Protein AF-A0A942S4E9-F1 (afdb_monomer_lite)

pLDDT: mean 92.33, std 6.55, range [61.53, 98.25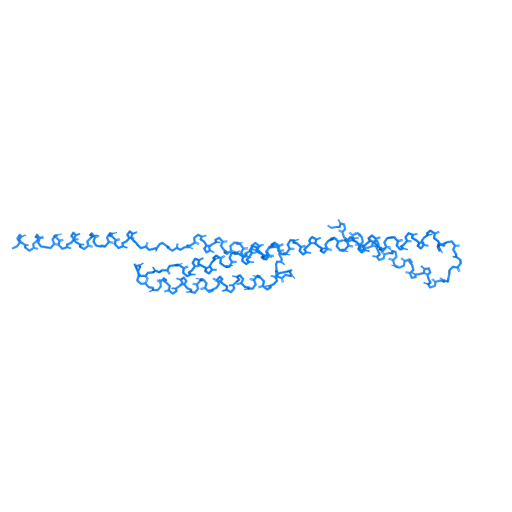]

Structure (mmCIF, N/CA/C/O backbone):
data_AF-A0A942S4E9-F1
#
_entry.id   AF-A0A942S4E9-F1
#
loop_
_atom_site.group_PDB
_atom_site.id
_atom_site.type_symbol
_atom_site.label_atom_id
_atom_site.label_alt_id
_atom_site.label_comp_id
_atom_site.label_asym_id
_atom_site.label_entity_id
_atom_site.label_seq_id
_atom_site.pdbx_PDB_ins_code
_atom_site.Cartn_x
_atom_site.Cartn_y
_atom_site.Cartn_z
_atom_site.occupancy
_atom_site.B_iso_or_equiv
_atom_site.auth_seq_id
_atom_site.auth_comp_id
_atom_site.auth_asym_id
_atom_site.auth_atom_id
_atom_site.pdbx_PDB_model_num
ATOM 1 N N . MET A 1 1 ? -46.249 5.325 54.973 1.00 61.53 1 MET A N 1
ATOM 2 C CA . MET A 1 1 ? -45.975 6.212 53.816 1.00 61.53 1 MET A CA 1
ATOM 3 C C . MET A 1 1 ? -44.551 6.777 53.816 1.00 61.53 1 MET A C 1
ATOM 5 O O . MET A 1 1 ? -43.804 6.409 52.925 1.00 61.53 1 MET A O 1
ATOM 9 N N . LYS A 1 2 ? -44.104 7.553 54.822 1.00 72.94 2 LYS A N 1
ATOM 10 C CA . LYS A 1 2 ? -42.736 8.137 54.847 1.00 72.94 2 LYS A CA 1
ATOM 11 C C . LYS A 1 2 ? -41.579 7.122 54.724 1.00 72.94 2 LYS A C 1
ATOM 13 O O . LYS A 1 2 ? -40.644 7.370 53.977 1.00 72.94 2 LYS A O 1
ATOM 18 N N . LYS A 1 3 ? -41.660 5.958 55.388 1.00 77.38 3 LYS A N 1
ATOM 19 C CA . LYS A 1 3 ? -40.635 4.892 55.287 1.00 77.38 3 LYS A CA 1
ATOM 20 C C . LYS A 1 3 ? -40.561 4.247 53.895 1.00 77.38 3 LYS A C 1
ATOM 22 O O . LYS A 1 3 ? -39.477 3.932 53.436 1.00 77.38 3 LYS A O 1
ATOM 27 N N . ILE A 1 4 ? -41.701 4.100 53.217 1.00 82.62 4 ILE A N 1
ATOM 28 C CA . ILE A 1 4 ? -41.775 3.535 51.858 1.00 82.62 4 ILE A CA 1
ATOM 29 C C . ILE A 1 4 ? -41.157 4.510 50.850 1.00 82.62 4 ILE A C 1
ATOM 31 O O . ILE A 1 4 ? -40.378 4.094 50.003 1.00 82.62 4 ILE A O 1
ATOM 35 N N . ILE A 1 5 ? -41.438 5.809 50.997 1.00 84.75 5 ILE A N 1
ATOM 36 C CA . ILE A 1 5 ? -40.841 6.867 50.169 1.00 84.75 5 ILE A CA 1
ATOM 37 C C . ILE A 1 5 ? -39.317 6.908 50.355 1.00 84.75 5 ILE A C 1
ATOM 39 O O . ILE A 1 5 ? -38.596 7.024 49.373 1.00 84.75 5 ILE A O 1
ATOM 43 N N . LEU A 1 6 ? -38.830 6.753 51.592 1.00 86.62 6 LEU A N 1
ATOM 44 C CA . LEU A 1 6 ? -37.395 6.752 51.898 1.00 86.62 6 LEU A CA 1
ATOM 45 C C . LEU A 1 6 ? -36.671 5.508 51.351 1.00 86.62 6 LEU A C 1
ATOM 47 O O . LEU A 1 6 ? -35.545 5.608 50.879 1.00 86.62 6 LEU A O 1
ATOM 51 N N . ILE A 1 7 ? -37.324 4.342 51.360 1.00 89.12 7 ILE A N 1
ATOM 52 C CA . ILE A 1 7 ? -36.792 3.127 50.722 1.00 89.12 7 ILE A CA 1
ATOM 53 C C . ILE A 1 7 ? -36.732 3.304 49.198 1.00 89.12 7 ILE A C 1
ATOM 55 O O . ILE A 1 7 ? -35.726 2.957 48.585 1.00 89.12 7 ILE A O 1
ATOM 59 N N . LEU A 1 8 ? -37.771 3.889 48.592 1.00 88.75 8 LEU A N 1
ATOM 60 C CA . LEU A 1 8 ? -37.824 4.173 47.155 1.00 88.75 8 LEU A CA 1
ATOM 61 C C . LEU A 1 8 ? -36.730 5.150 46.711 1.00 88.75 8 LEU A C 1
ATOM 63 O O . LEU A 1 8 ? -36.075 4.891 45.706 1.00 88.75 8 LEU A O 1
ATOM 67 N N . THR A 1 9 ? -36.484 6.232 47.454 1.00 88.94 9 THR A N 1
ATOM 68 C CA . THR A 1 9 ? -35.417 7.190 47.116 1.00 88.94 9 THR A CA 1
ATOM 69 C C . THR A 1 9 ? -34.023 6.589 47.254 1.00 88.94 9 THR A C 1
ATOM 71 O O . THR A 1 9 ? -33.171 6.844 46.404 1.00 88.94 9 THR A O 1
ATOM 74 N N . VAL A 1 10 ? -33.784 5.753 48.270 1.00 90.44 10 VAL A N 1
ATOM 75 C CA . VAL A 1 10 ? -32.506 5.037 48.426 1.00 90.44 10 VAL A CA 1
ATOM 76 C C . VAL A 1 10 ? -32.290 4.039 47.283 1.00 90.44 10 VAL A C 1
ATOM 78 O O . VAL A 1 10 ? -31.203 3.999 46.712 1.00 90.44 10 VAL A O 1
ATOM 81 N N . LEU A 1 11 ? -33.321 3.288 46.886 1.00 90.19 11 LEU A N 1
ATOM 82 C CA . LEU A 1 11 ? -33.260 2.381 45.732 1.00 90.19 11 LEU A CA 1
ATOM 83 C C . LEU A 1 11 ? -32.937 3.122 44.429 1.00 90.19 11 LEU A C 1
ATOM 85 O O . LEU A 1 11 ? -32.121 2.652 43.638 1.00 90.19 11 LEU A O 1
ATOM 89 N N . LEU A 1 12 ? -33.535 4.297 44.230 1.00 90.81 12 LEU A N 1
ATOM 90 C CA . LEU A 1 12 ? -33.313 5.129 43.047 1.00 90.81 12 LEU A CA 1
ATOM 91 C C . LEU A 1 12 ? -31.874 5.666 43.002 1.00 90.81 12 LEU A C 1
ATOM 93 O O . LEU A 1 12 ? -31.238 5.626 41.952 1.00 90.81 12 LEU A O 1
ATOM 97 N N . LEU A 1 13 ? -31.323 6.080 44.148 1.00 90.00 13 LEU A N 1
ATOM 98 C CA . LEU A 1 13 ? -29.918 6.489 44.266 1.00 90.00 13 LEU A CA 1
ATOM 99 C C . LEU A 1 13 ? -28.944 5.343 43.957 1.00 90.00 13 LEU A C 1
ATOM 101 O O . LEU A 1 13 ? -27.953 5.557 43.258 1.00 90.00 13 LEU A O 1
ATOM 105 N N . ILE A 1 14 ? -29.229 4.124 44.425 1.00 89.38 14 ILE A N 1
ATOM 106 C CA . ILE A 1 14 ? -28.401 2.941 44.138 1.00 89.38 14 ILE A CA 1
ATOM 107 C C . ILE A 1 14 ? -28.468 2.585 42.647 1.00 89.38 14 ILE A C 1
ATOM 109 O O . ILE A 1 14 ? -27.432 2.344 42.025 1.00 89.38 14 ILE A O 1
ATOM 113 N N . ALA A 1 15 ? -29.660 2.604 42.046 1.00 87.44 15 ALA A N 1
ATOM 114 C CA . ALA A 1 15 ? -29.837 2.362 40.614 1.00 87.44 15 ALA A CA 1
ATOM 115 C C . ALA A 1 15 ? -29.097 3.406 39.760 1.00 87.44 15 ALA A C 1
ATOM 117 O O . ALA A 1 15 ? -28.445 3.066 38.777 1.00 87.44 15 ALA A O 1
ATOM 118 N N . PHE A 1 16 ? -29.130 4.677 40.164 1.00 88.62 16 PHE A N 1
ATOM 119 C CA . PHE A 1 16 ? -28.433 5.742 39.446 1.00 88.62 16 PHE A CA 1
ATOM 120 C C . PHE A 1 16 ? -26.907 5.623 39.570 1.00 88.62 16 PHE A C 1
ATOM 122 O O . PHE A 1 16 ? -26.190 5.756 38.582 1.00 88.62 16 PHE A O 1
ATOM 129 N N . SER A 1 17 ? -26.407 5.313 40.770 1.00 86.31 17 SER A N 1
ATOM 130 C CA . SER A 1 17 ? -24.977 5.104 41.032 1.00 86.31 17 SER A CA 1
ATOM 131 C C . SER A 1 17 ? -24.409 3.906 40.257 1.00 86.31 17 SER A C 1
ATOM 133 O O . SER A 1 17 ? -23.353 4.001 39.623 1.00 86.31 17 SER A O 1
ATOM 135 N N . THR A 1 18 ? -25.140 2.788 40.239 1.00 82.06 18 THR A N 1
ATOM 136 C CA . THR A 1 18 ? -24.769 1.585 39.471 1.00 82.06 18 THR A CA 1
ATOM 137 C C . THR A 1 18 ? -24.816 1.827 37.961 1.00 82.06 18 THR A C 1
ATOM 139 O O . THR A 1 18 ? -23.923 1.392 37.239 1.00 82.06 18 THR A O 1
ATOM 142 N N . PHE A 1 19 ? -25.792 2.589 37.465 1.00 83.44 19 PHE A N 1
ATOM 143 C CA . PHE A 1 19 ? -25.844 2.969 36.053 1.00 83.44 19 PHE A CA 1
ATOM 144 C C . PHE A 1 19 ? -24.689 3.902 35.653 1.00 83.44 19 PHE A C 1
ATOM 146 O O . PHE A 1 19 ? -24.049 3.689 34.624 1.00 83.44 19 PHE A O 1
ATOM 153 N N . ALA A 1 20 ? -24.377 4.906 36.480 1.00 83.00 20 ALA A N 1
ATOM 154 C CA . ALA A 1 20 ? -23.291 5.853 36.222 1.00 83.00 20 ALA A CA 1
ATOM 155 C C . ALA A 1 20 ? -21.916 5.166 36.170 1.00 83.00 20 ALA A C 1
ATOM 157 O O . ALA A 1 20 ? -21.107 5.456 35.287 1.00 83.00 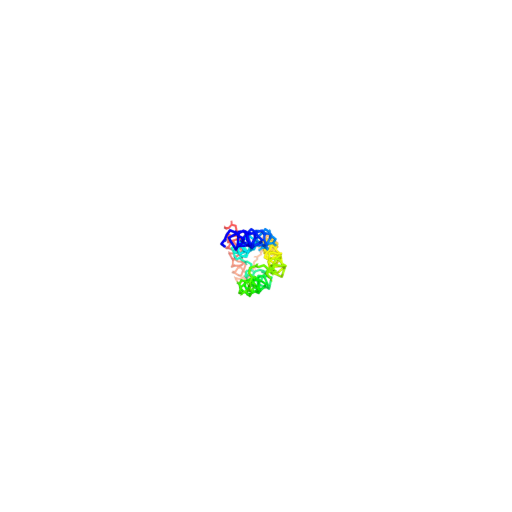20 ALA A O 1
ATOM 158 N N . THR A 1 21 ? -21.666 4.221 37.079 1.00 80.62 21 THR A N 1
ATOM 159 C CA . THR A 1 21 ? -20.428 3.428 37.082 1.00 80.62 21 THR A CA 1
ATOM 160 C C . THR A 1 21 ? -20.327 2.532 35.846 1.00 80.62 21 THR A C 1
ATOM 162 O O . THR A 1 21 ? -19.295 2.550 35.177 1.00 80.62 21 THR A O 1
ATOM 165 N N . LEU A 1 22 ? -21.398 1.830 35.463 1.00 76.50 22 LEU A N 1
ATOM 166 C CA . LEU A 1 22 ? -21.420 1.017 34.237 1.00 76.50 22 LEU A CA 1
ATOM 167 C C . LEU A 1 22 ? -21.214 1.847 32.964 1.00 76.50 22 LEU A C 1
ATOM 169 O O . LEU A 1 22 ? -20.546 1.395 32.038 1.00 76.50 22 LEU A O 1
ATOM 173 N N . TYR A 1 23 ? -21.757 3.065 32.915 1.00 77.69 23 TYR A N 1
ATOM 174 C CA . TYR A 1 23 ? -21.569 3.961 31.778 1.00 77.69 23 TYR A CA 1
ATOM 175 C C . TYR A 1 23 ? -20.117 4.437 31.645 1.00 77.69 23 TYR A C 1
ATOM 177 O O . TYR A 1 23 ? -19.586 4.475 30.536 1.00 77.69 23 TYR A O 1
ATOM 185 N N . TYR A 1 24 ? -19.463 4.774 32.761 1.00 75.81 24 TYR A N 1
ATOM 186 C CA . TYR A 1 24 ? -18.085 5.270 32.751 1.00 75.81 24 TYR A CA 1
ATOM 187 C C . TYR A 1 24 ? -17.065 4.196 32.346 1.00 75.81 24 TYR A C 1
ATOM 189 O O . TYR A 1 24 ? -16.101 4.496 31.644 1.00 75.81 24 TYR A O 1
ATOM 197 N N . PHE A 1 25 ? -17.287 2.942 32.752 1.00 73.62 25 PHE A N 1
ATOM 198 C CA . PHE A 1 25 ? -16.415 1.816 32.397 1.00 73.62 25 PHE A CA 1
ATOM 199 C C . PHE A 1 25 ? -16.701 1.210 31.019 1.00 73.62 25 PHE A C 1
ATOM 201 O O . PHE A 1 25 ? -15.970 0.322 30.582 1.00 73.62 25 PHE A O 1
ATOM 208 N N . ALA A 1 26 ? -17.740 1.669 30.322 1.00 73.81 26 ALA A N 1
ATOM 209 C CA . ALA A 1 26 ? -18.083 1.112 29.028 1.00 73.81 26 ALA A CA 1
ATOM 210 C C . ALA A 1 26 ? -17.025 1.462 27.962 1.00 73.81 26 ALA A C 1
ATOM 212 O O . ALA A 1 26 ? -16.652 2.632 27.804 1.00 73.81 26 ALA A O 1
ATOM 213 N N . PRO A 1 27 ? -16.553 0.471 27.190 1.00 76.88 27 PRO A N 1
ATOM 214 C CA . PRO A 1 27 ? -15.549 0.703 26.167 1.00 76.88 27 PRO A CA 1
ATOM 215 C C . PRO A 1 27 ? -16.120 1.524 25.009 1.00 76.88 27 PRO A C 1
ATOM 217 O O . PRO A 1 27 ? -17.209 1.264 24.491 1.00 76.88 27 PRO A O 1
ATOM 220 N N . LYS A 1 28 ? -15.355 2.534 24.585 1.00 82.50 28 LYS A N 1
ATOM 221 C CA . LYS A 1 28 ? -15.739 3.437 23.495 1.00 82.50 28 LYS A CA 1
ATOM 222 C C . LYS A 1 28 ? -15.519 2.761 22.134 1.00 82.50 28 LYS A C 1
ATOM 224 O O . LYS A 1 28 ? -14.480 2.129 21.944 1.00 82.50 28 LYS A O 1
ATOM 229 N N . PRO A 1 29 ? -16.453 2.907 21.177 1.00 86.56 29 PRO A N 1
ATOM 230 C CA . PRO A 1 29 ? -16.308 2.328 19.845 1.00 86.56 29 PRO A CA 1
ATOM 231 C C . PRO A 1 29 ? -15.137 2.975 19.080 1.00 86.56 29 PRO A C 1
ATOM 233 O O . PRO A 1 29 ? -15.030 4.206 19.060 1.00 86.56 29 PRO A O 1
ATOM 236 N N . PRO A 1 30 ? -14.275 2.187 18.411 1.00 90.75 30 PRO A N 1
ATOM 237 C CA . PRO A 1 30 ? -13.059 2.678 17.763 1.00 90.75 30 PRO A CA 1
ATOM 238 C C . PRO A 1 30 ? -13.330 3.237 16.350 1.00 90.75 30 PRO A C 1
ATOM 240 O O . PRO A 1 30 ? -12.719 2.828 15.364 1.00 90.75 30 PRO A O 1
ATOM 243 N N . MET A 1 31 ? -14.266 4.184 16.229 1.00 91.12 31 MET A N 1
ATOM 244 C CA . MET A 1 31 ? -14.659 4.747 14.925 1.00 91.12 31 MET A CA 1
ATOM 245 C C . MET A 1 31 ? -13.505 5.479 14.232 1.00 91.12 31 MET A C 1
ATOM 247 O O . MET A 1 31 ? -13.261 5.268 13.048 1.00 91.12 31 MET A O 1
ATOM 251 N N . GLY A 1 32 ? -12.733 6.273 14.981 1.00 91.69 32 GLY A N 1
ATOM 252 C CA . GLY A 1 32 ? -11.623 7.041 14.410 1.00 91.69 32 GLY A CA 1
ATOM 253 C C . GLY A 1 32 ? -10.519 6.168 13.802 1.00 91.69 32 GLY A C 1
ATOM 254 O O . GLY A 1 32 ? -9.934 6.537 12.785 1.00 91.69 32 GLY A O 1
ATOM 255 N N . THR A 1 33 ? -10.246 4.991 14.377 1.00 93.69 33 THR A N 1
ATOM 256 C CA . THR A 1 33 ? -9.244 4.062 13.828 1.00 93.69 33 THR A CA 1
ATOM 257 C C . THR A 1 33 ? -9.768 3.334 12.595 1.00 93.69 33 THR A C 1
ATOM 259 O O . THR A 1 33 ? -9.017 3.161 11.641 1.00 93.69 33 THR A O 1
ATOM 262 N N . LEU A 1 34 ? -11.054 2.958 12.574 1.00 94.69 34 LEU A N 1
ATOM 263 C CA . LEU A 1 34 ? -11.699 2.367 11.395 1.00 94.69 34 LEU A CA 1
ATOM 264 C C . LEU A 1 34 ? -11.706 3.337 10.208 1.00 94.69 34 LEU A C 1
ATOM 266 O O . LEU A 1 34 ? -11.393 2.941 9.088 1.00 94.69 34 LEU A O 1
ATOM 270 N N . GLU A 1 35 ? -12.021 4.610 10.451 1.00 95.94 35 GLU A N 1
ATOM 271 C CA . GLU A 1 35 ? -11.974 5.649 9.419 1.00 95.94 35 GLU A CA 1
ATOM 272 C C . GLU A 1 35 ? -10.550 5.909 8.929 1.00 95.94 35 GLU A C 1
ATOM 274 O O . GLU A 1 35 ? -10.335 6.069 7.729 1.00 95.94 35 GLU A O 1
ATOM 279 N N . LYS A 1 36 ? -9.564 5.944 9.838 1.00 96.38 36 LYS A N 1
ATOM 280 C CA . LYS A 1 36 ? -8.153 6.064 9.448 1.00 96.38 36 LYS A CA 1
ATOM 281 C C . LYS A 1 36 ? -7.743 4.904 8.543 1.00 96.38 36 LYS A C 1
ATOM 283 O O . LYS A 1 36 ? -7.233 5.152 7.461 1.00 96.38 36 LYS A O 1
ATOM 288 N N . CYS A 1 37 ? -8.032 3.672 8.945 1.00 97.12 37 CYS A N 1
ATOM 289 C CA . CYS A 1 37 ? -7.705 2.483 8.166 1.00 97.12 37 CYS A CA 1
ATOM 290 C C . CYS A 1 37 ? -8.357 2.492 6.777 1.00 97.12 37 CYS A C 1
ATOM 292 O O . CYS A 1 37 ? -7.683 2.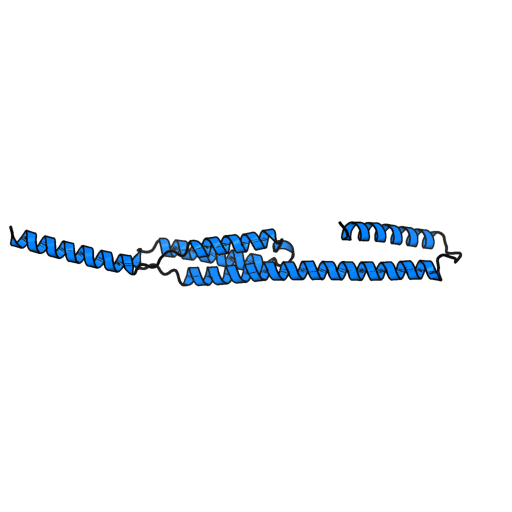237 5.785 1.00 97.12 37 CYS A O 1
ATOM 294 N N . HIS A 1 38 ? -9.626 2.900 6.678 1.00 97.00 38 HIS A N 1
ATOM 295 C CA . HIS A 1 38 ? -10.286 3.084 5.384 1.00 97.00 38 HIS A CA 1
ATOM 296 C C . HIS A 1 38 ? -9.549 4.085 4.483 1.00 97.00 38 HIS A C 1
ATOM 298 O O . HIS A 1 38 ? -9.382 3.847 3.286 1.00 97.00 38 HIS A O 1
ATOM 304 N N . ARG A 1 39 ? -9.106 5.219 5.046 1.00 97.94 39 ARG A N 1
ATOM 305 C CA . ARG A 1 39 ? -8.314 6.208 4.301 1.00 97.94 39 ARG A CA 1
ATOM 306 C C . ARG A 1 39 ? -6.964 5.643 3.870 1.00 97.94 39 ARG A C 1
ATOM 308 O O . ARG A 1 39 ? -6.569 5.891 2.740 1.00 97.94 39 ARG A O 1
ATOM 315 N N . ASP A 1 40 ? -6.297 4.874 4.726 1.00 97.44 40 ASP A N 1
ATOM 316 C CA . ASP A 1 40 ? -5.002 4.258 4.412 1.00 97.44 40 ASP A CA 1
ATOM 317 C C . ASP A 1 40 ? -5.144 3.234 3.261 1.00 97.44 40 ASP A C 1
ATOM 319 O O . ASP A 1 40 ? -4.343 3.236 2.328 1.00 97.44 40 ASP A O 1
ATOM 323 N N . ILE A 1 41 ? -6.215 2.427 3.254 1.00 97.94 41 ILE A N 1
ATOM 324 C CA . ILE A 1 41 ? -6.546 1.515 2.140 1.00 97.94 41 ILE A CA 1
ATOM 325 C C . ILE A 1 41 ? -6.875 2.298 0.863 1.00 97.94 41 ILE A C 1
ATOM 327 O O . ILE A 1 41 ? -6.417 1.940 -0.221 1.00 97.94 41 ILE A O 1
ATOM 331 N N . SER A 1 42 ? -7.625 3.398 0.977 1.00 97.94 42 SER A N 1
ATOM 332 C CA . SER A 1 42 ? -7.928 4.266 -0.172 1.00 97.94 42 SER A CA 1
ATOM 333 C C . SER A 1 42 ? -6.650 4.873 -0.760 1.00 97.94 42 SER A C 1
ATOM 335 O O . SER A 1 42 ? -6.459 4.851 -1.970 1.00 97.94 42 SER A O 1
ATOM 337 N N . ALA A 1 43 ? -5.719 5.317 0.090 1.00 97.94 43 ALA A N 1
ATOM 338 C CA . ALA A 1 43 ? -4.420 5.821 -0.343 1.00 9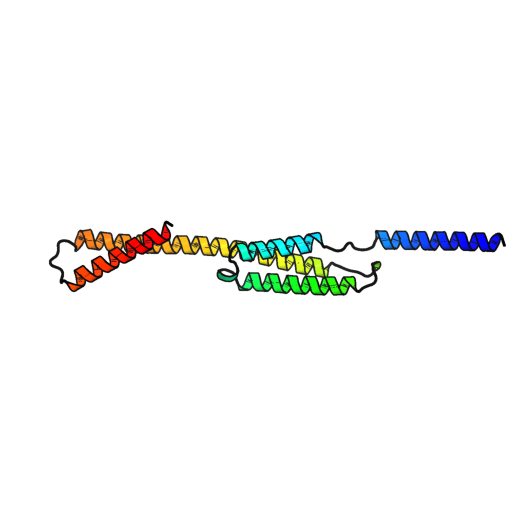7.94 43 ALA A CA 1
ATOM 339 C C . ALA A 1 43 ? -3.576 4.739 -1.043 1.00 97.94 43 ALA A C 1
ATOM 341 O O . ALA A 1 43 ? -2.834 5.043 -1.977 1.00 97.94 43 ALA A O 1
ATOM 342 N N . ALA A 1 44 ? -3.700 3.471 -0.638 1.00 97.50 44 ALA A N 1
ATOM 343 C CA . ALA A 1 44 ? -3.066 2.355 -1.337 1.00 97.50 44 ALA A CA 1
ATOM 344 C C . ALA A 1 44 ? -3.664 2.130 -2.737 1.00 97.50 44 ALA A C 1
ATOM 346 O O . ALA A 1 44 ? -2.914 1.915 -3.694 1.00 97.50 44 ALA A O 1
ATOM 347 N N . HIS A 1 45 ? -4.987 2.245 -2.889 1.00 97.12 45 HIS A N 1
ATOM 348 C CA . HIS A 1 45 ? -5.641 2.244 -4.205 1.00 97.12 45 HIS A CA 1
ATOM 349 C C . HIS A 1 45 ? -5.156 3.399 -5.083 1.00 97.12 45 HIS A C 1
ATOM 351 O O . HIS A 1 45 ? -4.723 3.157 -6.210 1.00 97.12 45 HIS A O 1
ATOM 357 N N . ASP A 1 46 ? -5.129 4.621 -4.546 1.00 97.38 46 ASP A N 1
ATOM 358 C CA . ASP A 1 46 ? -4.650 5.818 -5.251 1.00 97.38 46 ASP A CA 1
ATOM 359 C C . ASP A 1 46 ? -3.175 5.691 -5.674 1.00 97.38 46 ASP A C 1
ATOM 361 O O . ASP A 1 46 ? -2.761 6.200 -6.718 1.00 97.38 46 ASP A O 1
ATOM 365 N N . ALA A 1 47 ? -2.368 4.960 -4.900 1.00 96.31 47 ALA A N 1
ATOM 366 C CA . ALA A 1 47 ? -0.983 4.651 -5.242 1.00 96.31 47 ALA A CA 1
ATOM 367 C C . ALA A 1 47 ? -0.842 3.620 -6.382 1.00 96.31 47 ALA A C 1
ATOM 369 O O . ALA A 1 47 ? 0.278 3.406 -6.855 1.00 96.31 47 ALA A O 1
ATOM 370 N N . GLU A 1 48 ? -1.939 3.029 -6.866 1.00 96.44 48 GLU A N 1
ATOM 371 C CA . GLU A 1 48 ? -2.008 1.903 -7.809 1.00 96.44 48 GLU A CA 1
ATOM 372 C C . GLU A 1 48 ? -1.488 0.580 -7.222 1.00 96.44 48 GLU A C 1
ATOM 374 O O . GLU A 1 48 ? -0.935 -0.262 -7.943 1.00 96.44 48 GLU A O 1
ATOM 379 N N . ALA A 1 49 ? -1.666 0.360 -5.915 1.00 96.25 49 ALA A N 1
ATOM 380 C CA . ALA A 1 49 ? -1.225 -0.874 -5.266 1.00 96.25 49 ALA A CA 1
ATOM 381 C C . ALA A 1 49 ? -1.853 -2.131 -5.881 1.00 96.25 49 ALA A C 1
ATOM 383 O O . ALA A 1 49 ? -1.213 -3.177 -5.898 1.00 96.25 49 ALA A O 1
ATOM 384 N N . GLN A 1 50 ? -3.027 -2.034 -6.507 1.00 96.06 50 GLN A N 1
ATOM 385 C CA . GLN A 1 50 ? -3.628 -3.146 -7.247 1.00 96.06 50 GLN A CA 1
ATOM 386 C C . GLN A 1 50 ? -2.716 -3.698 -8.361 1.00 96.06 50 GLN A C 1
ATOM 388 O O . GLN A 1 50 ? -2.773 -4.883 -8.678 1.00 96.06 50 GLN A O 1
ATOM 393 N N . LYS A 1 51 ? -1.848 -2.867 -8.953 1.00 95.62 51 LYS A N 1
ATOM 394 C CA . LYS A 1 51 ? -0.933 -3.281 -10.026 1.00 95.62 51 LYS A CA 1
ATOM 395 C C . LYS A 1 51 ? 0.411 -3.787 -9.505 1.00 95.62 51 LYS A C 1
ATOM 397 O O . LYS A 1 51 ? 0.988 -4.697 -10.094 1.00 95.62 51 LYS A O 1
ATOM 402 N N . TYR A 1 52 ? 0.932 -3.179 -8.441 1.00 95.12 52 TYR A N 1
ATOM 403 C CA . TYR A 1 52 ? 2.307 -3.412 -7.976 1.00 95.12 52 TYR A CA 1
ATOM 404 C C . TYR A 1 52 ? 2.395 -4.208 -6.662 1.00 95.12 52 TYR A C 1
ATOM 406 O O . TYR A 1 52 ? 3.448 -4.762 -6.339 1.00 95.12 52 TYR A O 1
ATOM 414 N N . ALA A 1 53 ? 1.301 -4.285 -5.906 1.00 96.88 53 ALA A N 1
ATOM 415 C CA . ALA A 1 53 ? 1.221 -4.876 -4.574 1.00 96.88 53 ALA A CA 1
ATOM 416 C C . ALA A 1 53 ? -0.170 -5.492 -4.288 1.00 96.88 53 ALA A C 1
ATOM 418 O O . ALA A 1 53 ? -0.682 -5.362 -3.177 1.00 96.88 53 ALA A O 1
ATOM 419 N N . ALA A 1 54 ? -0.765 -6.167 -5.282 1.00 96.69 54 ALA A N 1
ATOM 420 C CA . ALA A 1 54 ? -2.133 -6.697 -5.219 1.00 96.69 54 ALA A CA 1
ATOM 421 C C . ALA A 1 54 ? -2.398 -7.562 -3.977 1.00 96.69 54 ALA A C 1
ATOM 423 O O . ALA A 1 54 ? -3.411 -7.374 -3.312 1.00 96.69 54 ALA A O 1
ATOM 424 N N . ASP A 1 55 ? -1.465 -8.454 -3.636 1.00 97.31 55 ASP A N 1
ATOM 425 C CA . ASP A 1 55 ? -1.612 -9.369 -2.498 1.00 97.31 55 ASP A CA 1
ATOM 426 C C . ASP A 1 55 ? -1.737 -8.614 -1.165 1.00 97.31 55 ASP A C 1
ATOM 428 O O . ASP A 1 55 ? -2.609 -8.911 -0.356 1.00 97.31 55 ASP A O 1
ATOM 432 N N . LEU A 1 56 ? -0.910 -7.580 -0.956 1.00 97.75 56 LEU A N 1
ATOM 433 C CA . LEU A 1 56 ? -0.926 -6.781 0.275 1.00 97.75 56 LEU A CA 1
ATOM 434 C C . LEU A 1 56 ? -2.202 -5.945 0.391 1.00 97.75 56 LEU A C 1
ATOM 436 O O . LEU A 1 56 ? -2.749 -5.808 1.483 1.00 97.75 56 LEU A O 1
ATOM 440 N N . LEU A 1 57 ? -2.674 -5.402 -0.733 1.00 98.00 57 LEU A N 1
ATOM 441 C CA . LEU A 1 57 ? -3.926 -4.656 -0.775 1.00 98.00 57 LEU A CA 1
ATOM 442 C C . LEU A 1 57 ? -5.119 -5.567 -0.465 1.00 98.00 57 LEU A C 1
ATOM 444 O O . LEU A 1 57 ? -5.956 -5.211 0.359 1.00 98.00 57 LEU A O 1
ATOM 448 N N . ALA A 1 58 ? -5.149 -6.764 -1.055 1.00 98.06 58 ALA A N 1
ATOM 449 C CA . ALA A 1 58 ? -6.189 -7.751 -0.794 1.00 98.06 58 ALA A CA 1
ATOM 450 C C . ALA A 1 58 ? -6.187 -8.207 0.675 1.00 98.06 58 ALA A C 1
ATOM 452 O O . ALA A 1 58 ? -7.243 -8.275 1.299 1.00 98.06 58 ALA A O 1
ATOM 453 N N . GLU A 1 59 ? -5.014 -8.463 1.264 1.00 97.88 59 GLU A N 1
ATOM 454 C CA . GLU A 1 59 ? -4.900 -8.778 2.694 1.00 97.88 59 GLU A CA 1
ATOM 455 C C . GLU A 1 59 ? -5.430 -7.635 3.576 1.00 97.88 59 GLU A C 1
ATOM 457 O O . GLU A 1 59 ? -6.169 -7.886 4.529 1.00 97.88 59 GLU A O 1
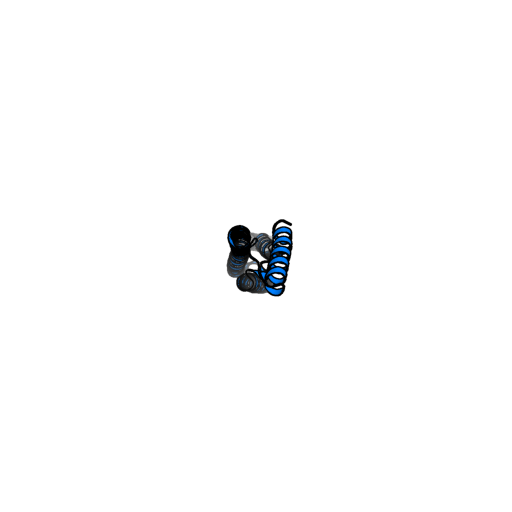ATOM 462 N N . ALA A 1 60 ? -5.092 -6.380 3.255 1.00 98.06 60 ALA A N 1
ATOM 463 C CA . ALA A 1 60 ? -5.578 -5.216 3.995 1.00 98.06 60 ALA A CA 1
ATOM 464 C C . ALA A 1 60 ? -7.113 -5.112 3.967 1.00 98.06 60 ALA A C 1
ATOM 466 O O . ALA A 1 60 ? -7.738 -4.873 5.002 1.00 98.06 60 ALA A O 1
ATOM 467 N N . GLU A 1 61 ? -7.721 -5.329 2.800 1.00 97.81 61 GLU A N 1
ATOM 468 C CA . GLU A 1 61 ? -9.176 -5.324 2.623 1.00 97.81 61 GLU A CA 1
ATOM 469 C C . GLU A 1 61 ? -9.853 -6.454 3.400 1.00 97.81 61 GLU A C 1
ATOM 471 O O . GLU A 1 61 ? -10.847 -6.211 4.084 1.00 97.81 61 GLU A O 1
ATOM 476 N N . VAL A 1 62 ? -9.289 -7.665 3.366 1.00 98.25 62 VAL A N 1
ATOM 477 C CA . VAL A 1 62 ? -9.810 -8.811 4.126 1.00 98.25 62 VAL A CA 1
ATOM 478 C C . VAL A 1 62 ? -9.819 -8.508 5.624 1.00 98.25 62 VAL A C 1
ATOM 480 O O . VAL A 1 62 ? -10.868 -8.621 6.260 1.00 98.25 62 VAL A O 1
ATOM 483 N N . PHE A 1 63 ? -8.699 -8.044 6.188 1.00 98.12 63 PHE A N 1
ATOM 484 C CA . PHE A 1 63 ? -8.638 -7.684 7.609 1.00 98.12 63 PHE A CA 1
ATOM 485 C C . PHE A 1 63 ? -9.603 -6.551 7.970 1.00 98.12 63 PHE A C 1
ATOM 487 O O . PHE A 1 63 ? -10.181 -6.545 9.059 1.00 98.12 63 PHE A O 1
ATOM 494 N N . TYR A 1 64 ? -9.805 -5.589 7.069 1.00 98.00 64 TYR A N 1
ATOM 495 C CA . TYR A 1 64 ? -10.731 -4.486 7.293 1.00 98.00 64 TYR A CA 1
ATOM 496 C C . TYR A 1 64 ? -12.200 -4.936 7.275 1.00 98.00 64 TYR A C 1
ATOM 498 O O . TYR A 1 64 ? -12.984 -4.510 8.126 1.00 98.00 64 TYR A O 1
ATOM 506 N N . GLU A 1 65 ? -12.580 -5.836 6.369 1.00 97.62 65 GLU A N 1
ATOM 507 C CA . GLU A 1 65 ? -13.921 -6.432 6.357 1.00 97.62 65 GLU A CA 1
ATOM 508 C C . GLU A 1 65 ? -14.166 -7.310 7.592 1.00 97.62 65 GLU A C 1
ATOM 510 O O . GLU A 1 65 ? -15.221 -7.215 8.230 1.00 97.62 65 GLU A O 1
ATOM 515 N N . GLU A 1 66 ? -13.170 -8.090 8.016 1.00 97.19 66 GLU A N 1
ATOM 516 C CA . GLU A 1 66 ? -13.228 -8.825 9.283 1.00 97.19 66 GLU A CA 1
ATOM 517 C C . GLU A 1 66 ? -13.382 -7.878 10.479 1.00 97.19 66 GLU A C 1
ATOM 519 O O . GLU A 1 66 ? -14.197 -8.131 11.372 1.00 97.19 66 GLU A O 1
ATOM 524 N N . ALA A 1 67 ? -12.670 -6.746 10.484 1.00 97.19 67 ALA A N 1
ATOM 525 C CA . ALA A 1 67 ? -12.797 -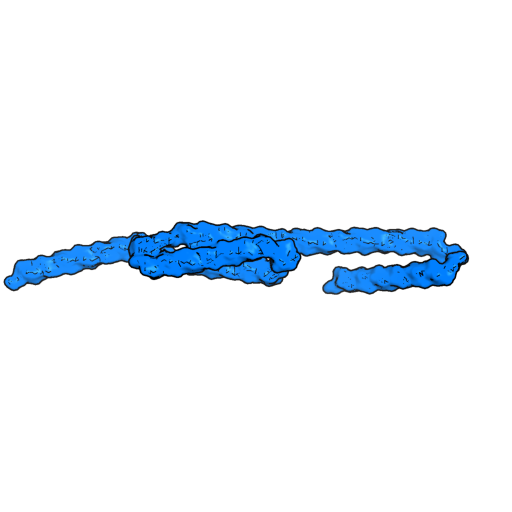5.734 11.526 1.00 97.19 67 ALA A CA 1
ATOM 526 C C . ALA A 1 67 ? -14.207 -5.131 11.575 1.00 97.19 67 ALA A C 1
ATOM 528 O O . ALA A 1 67 ? -14.761 -4.957 12.665 1.00 97.19 67 ALA A O 1
ATOM 529 N N . LYS A 1 68 ? -14.816 -4.837 10.417 1.00 96.00 68 LYS A N 1
ATOM 530 C CA . LYS A 1 68 ? -16.204 -4.353 10.338 1.00 96.00 68 LYS A CA 1
ATOM 531 C C . LYS A 1 68 ? -17.184 -5.379 10.885 1.00 96.00 68 LYS A C 1
ATOM 533 O O . LYS A 1 68 ? -18.075 -5.011 11.652 1.00 96.00 68 LYS A O 1
ATOM 538 N N . LYS A 1 69 ? -17.016 -6.652 10.523 1.00 96.94 69 LYS A N 1
ATOM 539 C CA . LYS A 1 69 ? -17.866 -7.736 11.018 1.00 96.94 69 LYS A CA 1
ATOM 540 C C . LYS A 1 69 ? -17.746 -7.877 12.536 1.00 96.94 69 LYS A C 1
ATOM 542 O O . LYS A 1 69 ? -18.758 -7.832 13.232 1.00 96.94 69 LYS A O 1
ATOM 547 N N . ALA A 1 70 ? -16.522 -7.930 13.062 1.00 94.75 70 ALA A N 1
ATOM 548 C CA . ALA A 1 70 ? -16.276 -7.969 14.502 1.00 94.75 70 ALA A CA 1
ATOM 549 C C . ALA A 1 70 ? -16.871 -6.738 15.211 1.00 94.75 70 ALA A C 1
ATOM 551 O O . ALA A 1 70 ? -17.477 -6.857 16.273 1.00 94.75 70 ALA A O 1
ATOM 552 N N . PHE A 1 71 ? -16.769 -5.549 14.614 1.00 94.94 71 PHE A N 1
ATOM 553 C CA . PHE A 1 71 ? -17.379 -4.333 15.152 1.00 94.94 71 PHE A CA 1
ATOM 554 C C . PHE A 1 71 ? -18.911 -4.422 15.210 1.00 94.94 71 PHE A C 1
ATOM 556 O O . PHE A 1 71 ? -19.512 -4.063 16.225 1.00 94.94 71 PHE A O 1
ATOM 563 N N . GLN A 1 72 ? -19.551 -4.939 14.158 1.00 94.50 72 GLN A N 1
ATOM 564 C CA . GLN A 1 72 ? -20.998 -5.167 14.129 1.00 94.50 72 GLN A CA 1
ATOM 565 C C . GLN A 1 72 ? -21.441 -6.170 15.200 1.00 94.50 72 GLN A C 1
ATOM 567 O O . GLN A 1 72 ? -22.401 -5.899 15.921 1.00 94.50 72 GLN A O 1
ATOM 572 N N . GLU A 1 73 ? -20.719 -7.280 15.361 1.00 93.94 73 GLU A N 1
ATOM 573 C CA . GLU A 1 73 ? -20.993 -8.289 16.393 1.00 93.94 73 GLU A CA 1
ATOM 574 C C . GLU A 1 73 ? -20.896 -7.699 17.809 1.00 93.94 73 GLU A C 1
ATOM 576 O O . GLU A 1 73 ? -21.749 -7.956 18.659 1.00 93.94 73 GLU A O 1
ATOM 581 N N . GLN A 1 74 ? -19.901 -6.846 18.072 1.00 92.25 74 GLN A N 1
ATOM 582 C CA . GLN A 1 74 ? -19.773 -6.164 19.365 1.00 92.25 74 GLN A CA 1
ATOM 583 C C . GLN A 1 74 ? -20.889 -5.139 19.585 1.00 92.25 74 GLN A C 1
ATOM 585 O O . GLN A 1 74 ? -21.387 -5.003 20.701 1.00 92.25 74 GLN A O 1
ATOM 590 N N . ASN A 1 75 ? -21.351 -4.459 18.534 1.00 89.38 75 ASN A N 1
ATOM 591 C CA . ASN A 1 75 ? -22.466 -3.517 18.640 1.00 89.38 75 ASN A CA 1
ATOM 592 C C . ASN A 1 75 ? -23.807 -4.190 18.962 1.00 89.38 75 ASN A C 1
ATOM 594 O O . ASN A 1 75 ? -24.664 -3.546 19.570 1.00 89.38 75 ASN A O 1
ATOM 598 N N . GLN A 1 76 ? -23.979 -5.470 18.619 1.00 91.25 76 GLN A N 1
ATOM 599 C CA . GLN A 1 76 ? -25.158 -6.257 19.001 1.00 91.25 76 GLN A CA 1
ATOM 600 C C . GLN A 1 76 ? -25.163 -6.638 20.490 1.00 91.25 76 GLN A C 1
ATOM 602 O O . GLN A 1 76 ? -26.220 -6.939 21.045 1.00 91.25 76 GLN A O 1
ATOM 607 N N . LYS A 1 77 ? -24.006 -6.601 21.164 1.00 89.19 77 LYS A N 1
ATOM 608 C CA . LYS A 1 77 ? -23.914 -6.881 22.601 1.00 89.19 77 LYS A CA 1
ATOM 609 C C . LYS A 1 77 ? -24.408 -5.702 23.436 1.00 89.19 77 LYS A C 1
ATOM 611 O O . LYS A 1 77 ? -24.349 -4.532 23.034 1.00 89.19 77 LYS A O 1
ATOM 616 N N . ILE A 1 78 ? -24.835 -6.031 24.654 1.00 84.88 78 ILE A N 1
ATOM 617 C CA . ILE A 1 78 ? -25.198 -5.057 25.685 1.00 84.88 78 ILE A CA 1
ATOM 618 C C . ILE A 1 78 ? -24.003 -4.125 25.932 1.00 84.88 78 ILE A C 1
ATOM 620 O O . ILE A 1 78 ? -22.863 -4.577 25.994 1.00 84.88 78 ILE A O 1
ATOM 624 N N . TYR A 1 79 ? -24.275 -2.826 26.073 1.00 78.56 79 TYR A N 1
ATOM 625 C CA . TYR A 1 79 ? -23.293 -1.732 26.060 1.00 78.56 79 TYR A CA 1
ATOM 626 C C . TYR A 1 79 ? -22.027 -1.965 26.909 1.00 78.56 79 TYR A C 1
ATOM 628 O O . TYR A 1 79 ? -20.926 -1.672 26.454 1.00 78.56 79 TYR A O 1
ATOM 636 N N . PHE A 1 80 ? -22.164 -2.537 28.106 1.00 77.44 80 PHE A N 1
ATOM 637 C CA . PHE A 1 80 ? -21.051 -2.774 29.036 1.00 77.44 80 PHE A CA 1
ATOM 638 C C . PHE A 1 80 ? -20.308 -4.109 28.826 1.00 77.44 80 PHE A C 1
ATOM 640 O O . PHE A 1 80 ? -19.274 -4.323 29.446 1.00 77.44 80 PHE A O 1
ATOM 647 N N . LEU A 1 81 ? -20.812 -5.009 27.971 1.00 84.44 81 LEU A N 1
ATOM 648 C CA . LEU A 1 81 ? -20.179 -6.297 27.626 1.00 84.44 81 LEU A CA 1
ATOM 649 C C . LEU A 1 81 ? -19.403 -6.248 26.302 1.00 84.44 81 LEU A C 1
ATOM 651 O O . LEU A 1 81 ? -18.925 -7.276 25.818 1.00 84.44 81 LEU A O 1
ATOM 655 N N . ARG A 1 82 ? -19.340 -5.077 25.668 1.00 88.81 82 ARG A N 1
ATOM 656 C CA . ARG A 1 82 ? -18.627 -4.899 24.404 1.00 88.81 82 ARG A CA 1
ATOM 657 C C . ARG A 1 82 ? -17.125 -4.988 24.649 1.00 88.81 82 ARG A C 1
ATOM 659 O O . ARG A 1 82 ? -16.640 -4.488 25.653 1.00 88.81 82 ARG A O 1
ATOM 666 N N . ASP A 1 83 ? -16.396 -5.579 23.715 1.00 90.31 83 ASP A N 1
ATOM 667 C CA . ASP A 1 83 ? -14.934 -5.539 23.688 1.00 90.31 83 ASP A CA 1
ATOM 668 C C . ASP A 1 83 ? -14.460 -5.315 22.252 1.00 90.31 83 ASP A C 1
ATOM 670 O O . ASP A 1 83 ? -14.721 -6.124 21.363 1.00 90.31 83 ASP A O 1
ATOM 674 N N . TYR A 1 84 ? -13.765 -4.204 22.025 1.00 92.81 84 TYR A N 1
ATOM 675 C CA . TYR A 1 84 ? -13.254 -3.832 20.709 1.00 92.81 84 TYR A CA 1
ATOM 676 C C . TYR A 1 84 ? -11.773 -4.187 20.512 1.00 92.81 84 TYR A C 1
ATOM 678 O O . TYR A 1 84 ? -11.193 -3.784 19.507 1.00 92.81 84 TYR A O 1
ATOM 686 N N . SER A 1 85 ? -11.154 -4.942 21.424 1.00 92.62 85 SER A N 1
ATOM 687 C CA . SER A 1 85 ? -9.757 -5.387 21.321 1.00 92.62 85 SER A CA 1
ATOM 688 C C . SER A 1 85 ? -9.469 -6.102 19.993 1.00 92.62 85 SER A C 1
ATOM 690 O O . SER A 1 85 ? -8.515 -5.761 19.293 1.00 92.62 85 SER A O 1
ATOM 692 N N . THR A 1 86 ? -10.346 -7.024 19.587 1.00 93.94 86 THR A N 1
ATOM 693 C CA . THR A 1 86 ? -10.255 -7.731 18.301 1.00 93.94 86 THR A CA 1
ATOM 694 C C . THR A 1 86 ? -10.373 -6.776 17.116 1.00 93.94 86 THR A C 1
ATOM 696 O O . THR A 1 86 ? -9.592 -6.879 16.175 1.00 93.94 86 THR A O 1
ATOM 699 N N . VAL A 1 87 ? -11.300 -5.812 17.176 1.00 95.62 87 VAL A N 1
ATOM 700 C CA . VAL A 1 87 ? -11.479 -4.800 16.120 1.00 95.62 87 VAL A CA 1
ATOM 701 C C . VAL A 1 87 ? -10.207 -3.974 15.965 1.00 95.62 87 VAL A C 1
ATOM 703 O O . VAL A 1 87 ? -9.725 -3.797 14.854 1.00 95.62 87 VAL A O 1
ATOM 706 N N . LEU A 1 88 ? -9.627 -3.510 17.074 1.00 96.12 88 LEU A N 1
ATOM 707 C CA . LEU A 1 88 ? -8.391 -2.728 17.063 1.00 96.12 88 LEU A CA 1
ATOM 708 C C . LEU A 1 88 ? -7.214 -3.517 16.485 1.00 96.12 88 LEU A C 1
ATOM 710 O O . LEU A 1 88 ? -6.437 -2.962 15.713 1.00 96.12 88 LEU A O 1
ATOM 714 N N . ASN A 1 89 ? -7.100 -4.805 16.816 1.00 96.94 89 ASN A N 1
ATOM 715 C CA . ASN A 1 89 ? -6.051 -5.663 16.272 1.00 96.94 89 ASN A CA 1
ATOM 716 C C . ASN A 1 89 ? -6.203 -5.850 14.751 1.00 96.94 89 ASN A C 1
ATOM 718 O O . ASN A 1 89 ? -5.254 -5.620 14.006 1.00 96.94 89 ASN A O 1
ATOM 722 N N . LEU A 1 90 ? -7.406 -6.192 14.279 1.00 97.69 90 LEU A N 1
ATOM 723 C CA . LEU A 1 90 ? -7.682 -6.364 12.848 1.00 97.69 90 LEU A CA 1
ATOM 724 C C . LEU A 1 90 ? -7.443 -5.066 12.065 1.00 97.69 90 LEU A C 1
ATOM 726 O O . LEU A 1 90 ? -6.782 -5.081 11.033 1.00 97.69 90 LEU A O 1
ATOM 730 N N . VAL A 1 91 ? -7.893 -3.927 12.599 1.00 97.44 91 VAL A N 1
ATOM 731 C CA . VAL A 1 91 ? -7.636 -2.600 12.016 1.00 97.44 91 VAL A CA 1
ATOM 732 C C . VAL A 1 91 ? -6.141 -2.289 11.964 1.00 97.44 91 VAL A C 1
ATOM 734 O O . VAL A 1 91 ? -5.659 -1.781 10.957 1.00 97.44 91 VAL A O 1
ATOM 737 N N . SER A 1 92 ? -5.390 -2.611 13.020 1.00 97.62 92 SER A N 1
ATOM 738 C CA . SER A 1 92 ? -3.939 -2.413 13.038 1.00 97.62 92 SER A CA 1
ATOM 739 C C . SER A 1 92 ? -3.240 -3.248 11.964 1.00 97.62 92 SER A C 1
ATOM 741 O O . SER A 1 92 ? -2.325 -2.749 11.312 1.00 97.62 92 SER A O 1
ATOM 743 N N . GLN A 1 93 ? -3.664 -4.500 11.770 1.00 98.00 93 GLN A N 1
ATOM 744 C CA . GLN A 1 93 ? -3.126 -5.373 10.725 1.00 98.00 93 GLN A CA 1
ATOM 745 C C . GLN A 1 93 ? -3.478 -4.848 9.330 1.00 98.00 93 GLN A C 1
ATOM 747 O O . GLN A 1 93 ? -2.590 -4.728 8.489 1.00 98.00 93 GLN A O 1
ATOM 752 N N . ALA A 1 94 ? -4.734 -4.455 9.108 1.00 98.19 94 ALA A N 1
ATOM 753 C CA . ALA A 1 94 ? -5.178 -3.865 7.849 1.00 98.19 94 ALA A CA 1
ATOM 754 C C . ALA A 1 94 ? -4.385 -2.596 7.493 1.00 98.19 94 ALA A C 1
ATOM 756 O O . ALA A 1 94 ? -3.885 -2.471 6.377 1.00 98.19 94 ALA A O 1
ATOM 757 N N . THR A 1 95 ? -4.202 -1.681 8.451 1.00 98.19 95 THR A N 1
ATOM 758 C CA . THR A 1 95 ? -3.404 -0.462 8.253 1.00 98.19 95 THR A CA 1
ATOM 759 C C . THR A 1 95 ? -1.948 -0.782 7.917 1.00 98.19 95 THR A C 1
ATOM 761 O O . THR A 1 95 ? -1.428 -0.228 6.954 1.00 98.19 95 THR A O 1
ATOM 764 N N . ALA A 1 96 ? -1.301 -1.700 8.643 1.00 98.19 96 ALA A N 1
ATOM 765 C CA . ALA A 1 96 ? 0.084 -2.078 8.353 1.00 98.19 96 ALA A CA 1
ATOM 766 C C . ALA A 1 96 ? 0.235 -2.646 6.930 1.00 98.19 96 ALA A C 1
ATOM 768 O O . ALA A 1 96 ? 1.149 -2.272 6.199 1.00 98.19 96 ALA A O 1
ATOM 769 N N . LYS A 1 97 ? -0.708 -3.494 6.499 1.00 98.12 97 LYS A N 1
ATOM 770 C CA . LYS A 1 97 ? -0.720 -4.063 5.145 1.00 98.12 97 LYS A CA 1
ATOM 771 C C . LYS A 1 97 ? -0.947 -3.007 4.064 1.00 98.12 97 LYS A C 1
ATOM 773 O O . LYS A 1 97 ? -0.285 -3.056 3.029 1.00 98.12 97 LYS A O 1
ATOM 778 N N . ALA A 1 98 ? -1.823 -2.033 4.310 1.00 98.19 98 ALA A N 1
ATOM 779 C CA . ALA A 1 98 ? -2.036 -0.910 3.400 1.00 98.19 98 ALA A CA 1
ATOM 780 C C . ALA A 1 98 ? -0.774 -0.036 3.262 1.00 98.19 98 ALA A C 1
ATOM 782 O O . ALA A 1 98 ? -0.374 0.302 2.147 1.00 98.19 98 ALA A O 1
ATOM 783 N N . GLU A 1 99 ? -0.102 0.277 4.372 1.00 98.00 99 GLU A N 1
ATOM 784 C CA . GLU A 1 99 ? 1.159 1.032 4.374 1.00 98.00 99 GLU A CA 1
ATOM 785 C C . GLU A 1 99 ? 2.277 0.278 3.631 1.00 98.00 99 GLU A C 1
ATOM 787 O O . GLU A 1 99 ? 2.968 0.856 2.783 1.00 98.00 99 GLU A O 1
ATOM 792 N N . ASP A 1 100 ? 2.407 -1.030 3.867 1.00 98.12 100 ASP A N 1
ATOM 793 C CA . ASP A 1 100 ? 3.349 -1.889 3.144 1.00 98.12 100 ASP A CA 1
ATOM 794 C C . ASP A 1 100 ? 3.040 -1.935 1.639 1.00 98.12 100 ASP A C 1
ATOM 796 O O . ASP A 1 100 ? 3.959 -1.907 0.813 1.00 98.12 100 ASP A O 1
ATOM 800 N N . ALA A 1 101 ? 1.759 -1.962 1.256 1.00 98.25 101 ALA A N 1
ATOM 801 C CA . ALA A 1 101 ? 1.335 -1.943 -0.142 1.00 98.25 101 ALA A CA 1
ATOM 802 C C . ALA A 1 101 ? 1.731 -0.634 -0.844 1.00 98.25 101 ALA A C 1
ATOM 804 O O . ALA A 1 101 ? 2.253 -0.666 -1.965 1.00 98.25 101 ALA A O 1
ATOM 805 N N . ILE A 1 102 ? 1.549 0.511 -0.177 1.00 98.12 102 ILE A N 1
ATOM 806 C CA . ILE A 1 102 ? 1.979 1.828 -0.675 1.00 98.12 102 ILE A CA 1
ATOM 807 C C . ILE A 1 102 ? 3.492 1.838 -0.885 1.00 98.12 102 ILE A C 1
ATOM 809 O O . ILE A 1 102 ? 3.971 2.191 -1.967 1.00 98.12 102 ILE A O 1
ATOM 813 N N . LYS A 1 103 ? 4.253 1.402 0.124 1.00 97.69 103 LYS A N 1
ATOM 814 C CA . LYS A 1 103 ? 5.717 1.380 0.064 1.00 97.69 103 LYS A CA 1
ATOM 815 C C . LYS A 1 103 ? 6.225 0.474 -1.056 1.00 97.69 103 LYS A C 1
ATOM 817 O O . LYS A 1 103 ? 7.010 0.917 -1.892 1.00 97.69 103 LYS A O 1
ATOM 822 N N . LYS A 1 104 ? 5.718 -0.760 -1.137 1.00 97.19 104 LYS A N 1
ATOM 823 C CA . LYS A 1 104 ? 6.075 -1.715 -2.197 1.00 97.19 104 LYS A CA 1
ATOM 824 C C . LYS A 1 104 ? 5.768 -1.157 -3.584 1.00 97.19 104 LYS A C 1
ATOM 826 O O . LYS A 1 104 ? 6.539 -1.367 -4.516 1.00 97.19 104 LYS A O 1
ATOM 831 N N . THR A 1 105 ? 4.671 -0.420 -3.720 1.00 97.25 105 THR A N 1
ATOM 832 C CA . THR A 1 105 ? 4.297 0.221 -4.982 1.00 97.25 105 THR A CA 1
ATOM 833 C C . THR A 1 105 ? 5.258 1.342 -5.366 1.00 97.25 105 THR A C 1
ATOM 835 O O . THR A 1 105 ? 5.690 1.404 -6.519 1.00 97.25 105 THR A O 1
ATOM 838 N N . ALA A 1 106 ? 5.643 2.195 -4.415 1.00 97.06 106 ALA A N 1
ATOM 839 C CA . ALA A 1 106 ? 6.640 3.237 -4.645 1.00 97.06 106 ALA A CA 1
ATOM 840 C C . ALA A 1 106 ? 7.991 2.636 -5.073 1.00 97.06 106 ALA A C 1
ATOM 842 O O . ALA A 1 106 ? 8.559 3.054 -6.086 1.00 97.06 106 ALA A O 1
ATOM 843 N N . ASP A 1 107 ? 8.449 1.599 -4.368 1.00 97.19 107 ASP A N 1
ATOM 844 C CA . ASP A 1 107 ? 9.695 0.894 -4.676 1.00 97.19 107 ASP A CA 1
ATOM 845 C C . ASP A 1 107 ? 9.635 0.225 -6.059 1.00 97.19 107 ASP A C 1
ATOM 847 O O . ASP A 1 107 ? 10.558 0.356 -6.865 1.00 97.19 107 ASP A O 1
ATOM 851 N N . ALA A 1 108 ? 8.524 -0.442 -6.388 1.00 96.31 108 ALA A N 1
ATOM 852 C CA . ALA A 1 108 ? 8.327 -1.070 -7.692 1.00 96.31 108 ALA A CA 1
ATOM 853 C C . ALA A 1 108 ? 8.342 -0.044 -8.836 1.00 96.31 108 ALA A C 1
ATOM 855 O O . ALA A 1 108 ? 8.995 -0.273 -9.857 1.00 96.31 108 ALA A O 1
ATOM 856 N N . LYS A 1 109 ? 7.682 1.110 -8.663 1.00 95.19 109 LYS A N 1
ATOM 857 C CA . LYS A 1 109 ? 7.692 2.211 -9.642 1.00 95.19 109 LYS A CA 1
ATOM 858 C C . LYS A 1 109 ? 9.101 2.782 -9.833 1.00 95.19 109 LYS A C 1
ATOM 860 O O . LYS A 1 109 ? 9.530 2.989 -10.971 1.00 95.19 109 LYS A O 1
ATOM 865 N N . ALA A 1 110 ? 9.842 2.999 -8.747 1.00 95.56 110 ALA A N 1
ATOM 866 C CA . ALA A 1 110 ? 11.212 3.509 -8.797 1.00 95.56 110 ALA A CA 1
ATOM 867 C C . ALA A 1 110 ? 12.179 2.526 -9.482 1.00 95.56 110 ALA A C 1
ATOM 869 O O . ALA A 1 110 ? 12.986 2.925 -10.332 1.00 95.56 110 ALA A O 1
ATOM 870 N N . ASN A 1 111 ? 12.059 1.236 -9.164 1.00 96.12 111 ASN A N 1
ATOM 871 C CA . ASN A 1 111 ? 12.856 0.179 -9.781 1.00 96.12 111 ASN A CA 1
ATOM 872 C C . ASN A 1 111 ? 12.538 0.047 -11.270 1.00 96.12 111 ASN A C 1
ATOM 874 O O . ASN A 1 111 ? 13.453 0.058 -12.090 1.00 96.12 111 ASN A O 1
ATOM 878 N N . LEU A 1 112 ? 11.255 0.043 -11.640 1.00 94.94 112 LEU A N 1
ATOM 879 C CA . LEU A 1 112 ? 10.834 0.001 -13.038 1.00 94.94 112 LEU A CA 1
ATOM 880 C C . LEU A 1 112 ? 11.390 1.191 -13.832 1.00 94.94 112 LEU A C 1
ATOM 882 O O . LEU A 1 112 ? 11.916 1.006 -14.928 1.00 94.94 112 LEU A O 1
ATOM 886 N N . LYS A 1 113 ? 11.331 2.405 -13.270 1.00 94.81 113 LYS A N 1
ATOM 887 C CA . LYS A 1 113 ? 11.902 3.602 -13.903 1.00 94.81 113 LYS A CA 1
ATOM 888 C C . LYS A 1 113 ? 13.409 3.458 -14.120 1.00 94.81 113 LYS A C 1
ATOM 890 O O . LYS A 1 113 ? 13.910 3.757 -15.204 1.00 94.81 113 LYS A O 1
ATOM 895 N N . THR A 1 114 ? 14.124 2.978 -13.106 1.00 96.44 114 THR A N 1
ATOM 896 C CA . THR A 1 114 ? 15.570 2.725 -13.180 1.00 96.44 114 THR A CA 1
ATOM 897 C C . THR A 1 114 ? 15.911 1.682 -14.242 1.00 96.44 114 THR A C 1
ATOM 899 O O . THR A 1 114 ? 16.835 1.880 -15.031 1.00 96.44 114 THR A O 1
ATOM 902 N N . ASP A 1 115 ? 15.154 0.591 -14.301 1.00 96.50 115 ASP A N 1
ATOM 903 C CA . ASP A 1 115 ? 15.378 -0.497 -15.249 1.00 96.50 115 ASP A CA 1
ATOM 904 C C . ASP A 1 115 ? 15.088 -0.080 -16.690 1.00 96.50 115 ASP A C 1
ATOM 906 O O . ASP A 1 115 ? 15.849 -0.429 -17.596 1.00 96.50 115 ASP A O 1
ATOM 910 N N . ILE A 1 116 ? 14.027 0.700 -16.918 1.00 95.88 116 ILE A N 1
ATOM 911 C CA . ILE A 1 116 ? 13.736 1.273 -18.238 1.00 95.88 116 ILE A CA 1
ATOM 912 C C . ILE A 1 116 ? 14.870 2.207 -18.664 1.00 95.88 116 ILE A C 1
ATOM 914 O O . ILE A 1 116 ? 15.364 2.072 -19.783 1.00 95.88 116 ILE A O 1
ATOM 918 N N . LYS A 1 117 ? 15.346 3.082 -17.770 1.00 96.56 117 LYS A N 1
ATOM 919 C CA . LYS A 1 117 ? 16.475 3.975 -18.061 1.00 96.56 117 LYS A CA 1
ATOM 920 C C . LYS A 1 117 ? 17.731 3.196 -18.456 1.00 96.56 117 LYS A C 1
ATOM 922 O O . LYS A 1 117 ? 18.290 3.446 -19.516 1.00 96.56 117 LYS A O 1
ATOM 927 N N . LYS A 1 118 ? 18.122 2.184 -17.673 1.00 96.75 118 LYS A N 1
ATOM 928 C CA . LYS A 1 118 ? 19.275 1.321 -17.994 1.00 96.75 118 LYS A CA 1
ATOM 929 C C . LYS A 1 118 ? 19.135 0.646 -19.361 1.00 96.75 118 LYS A C 1
ATOM 931 O O . LYS A 1 118 ? 20.115 0.519 -20.095 1.00 96.75 118 LYS A O 1
ATOM 936 N N . LYS A 1 119 ? 17.926 0.196 -19.714 1.00 96.25 119 LYS A N 1
ATOM 937 C CA . LYS A 1 119 ? 17.653 -0.402 -21.029 1.00 96.25 119 LYS A CA 1
ATOM 938 C C . LYS A 1 119 ? 17.776 0.627 -22.153 1.00 96.25 119 LYS A C 1
ATOM 940 O O . LYS A 1 119 ? 18.378 0.298 -23.172 1.00 96.25 119 LYS A O 1
ATOM 945 N N . LEU A 1 120 ? 17.258 1.843 -21.968 1.00 96.50 120 LEU A N 1
ATOM 946 C CA . LEU A 1 120 ? 17.416 2.938 -22.930 1.00 96.50 120 LEU A CA 1
ATOM 947 C C . LEU A 1 120 ? 18.893 3.291 -23.125 1.00 96.50 120 LEU A C 1
ATOM 949 O O . LEU A 1 120 ? 19.356 3.283 -24.262 1.00 96.50 120 LEU A O 1
ATOM 953 N N . ASP A 1 121 ? 19.648 3.471 -22.041 1.00 96.31 121 ASP A N 1
ATOM 954 C CA . ASP A 1 121 ? 21.084 3.770 -22.093 1.00 96.31 121 ASP A CA 1
ATOM 955 C C . ASP A 1 121 ? 21.858 2.666 -22.839 1.00 96.31 121 ASP A C 1
ATOM 957 O O . ASP A 1 121 ? 22.706 2.939 -23.690 1.00 96.31 121 ASP A O 1
ATOM 961 N N . SER A 1 122 ? 21.518 1.395 -22.590 1.00 96.69 122 SER A N 1
ATOM 962 C CA . SER A 1 122 ? 22.117 0.257 -23.296 1.00 96.69 122 SER A CA 1
ATOM 963 C C . SER A 1 122 ? 21.804 0.258 -24.797 1.00 96.69 122 SER A C 1
ATOM 965 O O . SER A 1 122 ? 22.682 -0.040 -25.611 1.00 96.69 122 SER A O 1
ATOM 967 N N . VAL A 1 123 ? 20.568 0.585 -25.190 1.00 95.81 123 VAL A N 1
ATOM 968 C CA . VAL A 1 123 ? 20.186 0.695 -26.607 1.00 95.81 123 VAL A CA 1
ATOM 969 C C . VAL A 1 123 ? 20.881 1.886 -27.262 1.00 95.81 123 VAL A C 1
ATOM 971 O O . VAL A 1 123 ? 21.397 1.729 -28.368 1.00 95.81 123 VAL A O 1
ATOM 974 N N . ASN A 1 124 ? 20.968 3.029 -26.578 1.00 96.25 124 ASN A N 1
ATOM 975 C CA . ASN A 1 124 ? 21.683 4.201 -27.071 1.00 96.25 124 ASN A CA 1
ATOM 976 C C . ASN A 1 124 ? 23.155 3.876 -27.343 1.00 96.25 124 ASN A C 1
ATOM 978 O O . ASN A 1 124 ? 23.644 4.114 -28.443 1.00 96.25 124 ASN A O 1
ATOM 982 N N . HIS A 1 125 ? 23.827 3.207 -26.402 1.00 96.50 125 HIS A N 1
ATOM 983 C CA . HIS A 1 125 ? 25.217 2.797 -26.584 1.00 96.50 125 HIS A CA 1
ATOM 984 C C . HIS A 1 125 ? 25.406 1.878 -27.805 1.00 96.50 125 HIS A C 1
ATOM 986 O O . HIS A 1 125 ? 26.363 2.024 -28.565 1.00 96.50 125 HIS A O 1
ATOM 992 N N . LYS A 1 126 ? 24.467 0.953 -28.055 1.00 94.94 126 LYS A N 1
ATOM 993 C CA . LYS A 1 126 ? 24.491 0.099 -29.259 1.00 94.94 126 LYS A CA 1
ATOM 994 C C . LYS A 1 126 ? 24.274 0.900 -30.544 1.00 94.94 126 LYS A C 1
ATOM 996 O O . LYS A 1 126 ? 24.899 0.588 -31.558 1.00 94.94 126 LYS A O 1
ATOM 1001 N N . ILE A 1 127 ? 23.395 1.903 -30.517 1.00 95.06 127 ILE A N 1
ATOM 1002 C CA . ILE A 1 127 ? 23.153 2.801 -31.652 1.00 95.06 127 ILE A CA 1
ATOM 1003 C C . ILE A 1 127 ? 24.409 3.622 -31.944 1.00 95.06 127 ILE A C 1
ATOM 1005 O O . ILE A 1 127 ? 24.848 3.637 -33.091 1.00 95.06 127 ILE A O 1
ATOM 1009 N N . GLU A 1 128 ? 25.012 4.239 -30.929 1.00 94.94 128 GLU A N 1
ATOM 1010 C CA . GLU A 1 128 ? 26.253 5.011 -31.053 1.00 94.94 128 GLU A CA 1
ATOM 1011 C C . GLU A 1 128 ? 27.383 4.145 -31.611 1.00 94.94 128 GLU A C 1
ATOM 1013 O O . GLU A 1 128 ? 27.992 4.501 -32.616 1.00 94.94 128 GLU A O 1
ATOM 1018 N N . HIS A 1 129 ? 27.589 2.951 -31.052 1.00 94.19 129 HIS A N 1
ATOM 1019 C CA . HIS A 1 129 ? 28.586 2.005 -31.547 1.00 94.19 129 HIS A CA 1
ATOM 1020 C C . HIS A 1 129 ? 28.342 1.633 -33.021 1.00 94.19 129 HIS A C 1
ATOM 1022 O O . HIS A 1 129 ? 29.269 1.601 -33.832 1.00 94.19 129 HIS A O 1
ATOM 1028 N N . PHE A 1 130 ? 27.089 1.381 -33.412 1.00 92.00 130 PHE A N 1
ATOM 1029 C CA . PHE A 1 130 ? 26.766 1.134 -34.816 1.00 92.00 130 PHE A CA 1
ATOM 1030 C C . PHE A 1 130 ? 27.090 2.348 -35.698 1.00 92.00 130 PHE A C 1
ATOM 1032 O O . PHE A 1 130 ? 27.669 2.194 -36.774 1.00 92.00 130 PHE A O 1
ATOM 1039 N N . GLN A 1 131 ? 26.751 3.557 -35.245 1.00 90.19 131 GLN A N 1
ATOM 1040 C CA . GLN A 1 131 ? 27.017 4.783 -35.990 1.00 90.19 131 GLN A CA 1
ATOM 1041 C C . GLN A 1 131 ? 28.516 5.039 -36.165 1.00 90.19 131 GLN A C 1
ATOM 1043 O O . GLN A 1 131 ? 28.942 5.348 -37.272 1.00 90.19 131 GLN A O 1
ATOM 1048 N N . THR A 1 132 ? 29.313 4.857 -35.114 1.00 92.81 132 THR A N 1
ATOM 1049 C CA . THR A 1 132 ? 30.760 5.092 -35.145 1.00 92.81 132 THR A CA 1
ATOM 1050 C C . THR A 1 132 ? 31.489 4.102 -36.049 1.00 92.81 132 THR A C 1
ATOM 1052 O O . THR A 1 132 ? 32.342 4.509 -36.834 1.00 92.81 132 THR A O 1
ATOM 1055 N N . TYR A 1 133 ? 31.164 2.808 -35.966 1.00 91.00 133 TYR A N 1
ATOM 1056 C CA . TYR A 1 133 ? 31.967 1.767 -36.619 1.00 91.00 133 TYR A CA 1
ATOM 1057 C C . TYR A 1 133 ? 31.384 1.248 -37.939 1.00 91.00 133 TYR A C 1
ATOM 1059 O O . TYR A 1 133 ? 32.133 0.759 -38.782 1.00 91.00 133 TYR A O 1
ATOM 1067 N N . TYR A 1 134 ? 30.066 1.347 -38.145 1.00 87.06 134 TYR A N 1
ATOM 1068 C CA . TYR A 1 134 ? 29.387 0.670 -39.258 1.00 87.06 134 TYR A CA 1
ATOM 1069 C C . TYR A 1 134 ? 28.631 1.610 -40.205 1.00 87.06 134 TYR A C 1
ATOM 1071 O O . TYR A 1 134 ? 28.324 1.200 -41.325 1.00 87.06 134 TYR A O 1
ATOM 1079 N N . ALA A 1 135 ? 28.357 2.868 -39.829 1.00 81.56 135 ALA A N 1
ATOM 1080 C CA . ALA A 1 135 ? 27.570 3.783 -40.671 1.00 81.56 135 ALA A CA 1
ATOM 1081 C C . ALA A 1 135 ? 28.216 4.088 -42.031 1.00 81.56 135 ALA A C 1
ATOM 1083 O O . ALA A 1 135 ? 27.509 4.307 -43.016 1.00 81.56 135 ALA A O 1
ATOM 1084 N N . HIS A 1 136 ? 29.548 4.088 -42.088 1.00 84.69 136 HIS A N 1
ATOM 1085 C CA . HIS A 1 136 ? 30.313 4.403 -43.296 1.00 84.69 136 HIS A CA 1
ATOM 1086 C C . HIS A 1 136 ? 30.590 3.179 -44.180 1.00 84.69 136 HIS A C 1
ATOM 1088 O O . HIS A 1 136 ? 31.137 3.321 -45.271 1.00 84.69 136 HIS A O 1
ATOM 1094 N N . LEU A 1 137 ? 30.199 1.978 -43.742 1.00 87.56 137 LEU A N 1
ATOM 1095 C CA . LEU A 1 137 ? 30.392 0.758 -44.515 1.00 87.56 137 LEU A CA 1
ATOM 1096 C C . LEU A 1 137 ? 29.305 0.602 -45.599 1.00 87.56 137 LEU A C 1
ATOM 1098 O O . LEU A 1 137 ? 28.159 1.051 -45.430 1.00 87.56 137 LEU A O 1
ATOM 1102 N N . PRO A 1 138 ? 29.618 -0.077 -46.720 1.00 84.25 138 PRO A N 1
ATOM 1103 C CA . PRO A 1 138 ? 28.643 -0.442 -47.745 1.00 84.25 138 PRO A CA 1
ATOM 1104 C C . PRO A 1 138 ? 27.756 -1.599 -47.254 1.00 84.25 138 PRO A C 1
ATOM 1106 O O . PRO A 1 138 ? 27.832 -2.732 -47.720 1.00 84.25 138 PRO A O 1
ATOM 1109 N N . LEU A 1 139 ? 26.916 -1.311 -46.260 1.00 85.75 139 LEU A N 1
ATOM 1110 C CA . LEU A 1 139 ? 25.933 -2.246 -45.724 1.00 85.75 139 LEU A CA 1
ATOM 1111 C C . LEU A 1 139 ? 24.809 -2.494 -46.734 1.00 85.75 139 LEU A C 1
ATOM 1113 O O . LEU A 1 139 ? 24.387 -1.583 -47.450 1.00 85.75 139 LEU A O 1
ATOM 1117 N N . ASN A 1 140 ? 24.265 -3.712 -46.733 1.00 90.25 140 ASN A N 1
ATOM 1118 C CA . ASN A 1 140 ? 23.105 -4.039 -47.555 1.00 90.25 140 ASN A CA 1
ATOM 1119 C C . ASN A 1 140 ? 21.861 -3.218 -47.142 1.00 90.25 140 ASN A C 1
ATOM 1121 O O . ASN A 1 140 ? 21.729 -2.755 -46.003 1.00 90.25 140 ASN A O 1
ATOM 1125 N N . ALA A 1 141 ? 20.926 -3.042 -48.080 1.00 89.00 141 ALA A N 1
ATOM 1126 C CA . ALA A 1 141 ? 19.739 -2.206 -47.886 1.00 89.00 141 ALA A CA 1
ATOM 1127 C C . ALA A 1 141 ? 18.874 -2.648 -46.691 1.00 89.00 141 ALA A C 1
ATOM 1129 O O . ALA A 1 141 ? 18.305 -1.809 -45.991 1.00 89.00 141 ALA A O 1
ATOM 1130 N N . LYS A 1 142 ? 18.813 -3.959 -46.421 1.00 91.88 142 LYS A N 1
ATOM 1131 C CA . LYS A 1 142 ? 18.072 -4.517 -45.286 1.00 91.88 142 LYS A CA 1
ATOM 1132 C C . LYS A 1 142 ? 18.678 -4.084 -43.949 1.00 91.88 142 LYS A C 1
ATOM 1134 O O . LYS A 1 142 ? 17.949 -3.586 -43.102 1.00 91.88 142 LYS A O 1
ATOM 1139 N N . ALA A 1 143 ? 19.995 -4.196 -43.779 1.00 88.19 143 ALA A N 1
ATOM 1140 C CA . ALA A 1 143 ? 20.690 -3.801 -42.556 1.00 88.19 143 ALA A CA 1
ATOM 1141 C C . ALA A 1 143 ? 20.534 -2.301 -42.263 1.00 88.19 143 ALA A C 1
ATOM 1143 O O . ALA A 1 143 ? 20.289 -1.920 -41.120 1.00 88.19 143 ALA A O 1
ATOM 1144 N N . ARG A 1 144 ? 20.600 -1.447 -43.296 1.00 87.94 144 ARG A N 1
ATOM 1145 C CA . ARG A 1 144 ? 20.333 -0.005 -43.148 1.00 87.94 144 ARG A CA 1
ATOM 1146 C C . ARG A 1 144 ? 18.898 0.264 -42.700 1.00 87.94 144 ARG A C 1
ATOM 1148 O O . ARG A 1 144 ? 18.693 1.018 -41.755 1.00 87.94 144 ARG A O 1
ATOM 1155 N N . LYS A 1 145 ? 17.917 -0.384 -43.336 1.00 92.88 145 LYS A N 1
ATOM 1156 C CA . LYS A 1 145 ? 16.498 -0.255 -42.977 1.00 92.88 145 LYS A CA 1
ATOM 1157 C C . LYS A 1 145 ? 16.226 -0.717 -41.542 1.00 92.88 145 LYS A C 1
ATOM 1159 O O . LYS A 1 145 ? 15.551 -0.011 -40.797 1.00 92.88 145 LYS A O 1
ATOM 1164 N N . ASP A 1 146 ? 16.766 -1.869 -41.150 1.00 92.81 146 ASP A N 1
ATOM 1165 C CA . ASP A 1 146 ? 16.601 -2.433 -39.807 1.00 92.81 146 ASP A CA 1
ATOM 1166 C C . ASP A 1 146 ? 17.202 -1.497 -38.743 1.00 92.81 146 ASP A C 1
ATOM 1168 O O . ASP A 1 146 ? 16.553 -1.222 -37.732 1.00 92.81 146 ASP A O 1
ATOM 1172 N N . PHE A 1 147 ? 18.384 -0.921 -39.001 1.00 92.38 147 PHE A N 1
ATOM 1173 C CA . PHE A 1 147 ? 18.995 0.076 -38.119 1.00 92.38 147 PHE A CA 1
ATOM 1174 C C . PHE A 1 147 ? 18.164 1.362 -38.010 1.00 92.38 147 PHE A C 1
ATOM 1176 O O . PHE A 1 147 ? 17.899 1.826 -36.901 1.00 92.38 147 PHE A O 1
ATOM 1183 N N . THR A 1 148 ? 17.712 1.932 -39.134 1.00 92.19 148 THR A N 1
ATOM 1184 C CA . THR A 1 148 ? 16.865 3.136 -39.127 1.00 92.19 148 THR A CA 1
ATOM 1185 C C . THR A 1 148 ? 15.585 2.907 -38.326 1.00 92.19 148 THR A C 1
ATOM 1187 O O . THR A 1 148 ? 15.224 3.743 -37.501 1.00 92.19 148 THR A O 1
ATOM 1190 N N . ASN A 1 149 ? 14.939 1.753 -38.505 1.00 95.06 149 ASN A N 1
ATOM 1191 C CA . ASN A 1 149 ? 13.747 1.383 -37.745 1.00 95.06 149 ASN A CA 1
ATOM 1192 C C . ASN A 1 149 ? 14.041 1.225 -36.248 1.00 95.06 149 ASN A C 1
ATOM 1194 O O . ASN A 1 149 ? 13.256 1.680 -35.420 1.00 95.06 149 ASN A O 1
ATOM 1198 N N . ALA A 1 150 ? 15.160 0.590 -35.886 1.00 94.06 150 ALA A N 1
ATOM 1199 C CA . ALA A 1 150 ? 15.567 0.445 -34.490 1.00 94.06 150 ALA A CA 1
ATOM 1200 C C . ALA A 1 150 ? 15.826 1.809 -33.833 1.00 94.06 150 ALA A C 1
ATOM 1202 O O . ALA A 1 150 ? 15.345 2.057 -32.729 1.00 94.06 150 ALA A O 1
ATOM 1203 N N . LYS A 1 151 ? 16.519 2.715 -34.535 1.00 94.81 151 LYS A N 1
ATOM 1204 C CA . LYS A 1 151 ? 16.771 4.082 -34.066 1.00 94.81 151 LYS A CA 1
ATOM 1205 C C . LYS A 1 151 ? 15.474 4.874 -33.896 1.00 94.81 151 LYS A C 1
ATOM 1207 O O . LYS A 1 151 ? 15.317 5.552 -32.888 1.00 94.81 151 LYS A O 1
ATOM 1212 N N . LEU A 1 152 ? 14.542 4.767 -34.844 1.00 96.44 152 LEU A N 1
ATOM 1213 C CA . LEU A 1 152 ? 13.240 5.431 -34.755 1.00 96.44 152 LEU A CA 1
ATOM 1214 C C . LEU A 1 152 ? 12.460 4.963 -33.518 1.00 96.44 152 LEU A C 1
ATOM 1216 O O . LEU A 1 152 ? 12.061 5.787 -32.702 1.00 96.44 152 LEU A O 1
ATOM 1220 N N . LYS A 1 153 ? 12.336 3.644 -33.324 1.00 96.38 153 LYS A N 1
ATOM 1221 C CA . LYS A 1 153 ? 11.663 3.066 -32.149 1.00 96.38 153 LYS A CA 1
ATOM 1222 C C . LYS A 1 153 ? 12.329 3.456 -30.831 1.00 96.38 153 LYS A C 1
ATOM 1224 O O . LYS A 1 153 ? 11.641 3.646 -29.831 1.00 96.38 153 LYS A O 1
ATOM 1229 N N . TYR A 1 154 ? 13.658 3.558 -30.815 1.00 96.44 154 TYR A N 1
ATOM 1230 C CA . TYR A 1 154 ? 14.393 4.051 -29.652 1.00 96.44 154 TYR A CA 1
ATOM 1231 C C . TYR A 1 154 ? 13.999 5.495 -29.319 1.00 96.44 154 TYR A C 1
ATOM 1233 O O . TYR A 1 154 ? 13.660 5.764 -28.172 1.00 96.44 154 TYR A O 1
ATOM 1241 N N . LEU A 1 155 ? 13.971 6.393 -30.309 1.00 95.75 155 LEU A N 1
ATOM 1242 C CA . LEU A 1 155 ? 13.586 7.794 -30.104 1.00 95.75 155 LEU A CA 1
ATOM 1243 C C . LEU A 1 155 ? 12.139 7.925 -29.612 1.00 95.75 155 LEU A C 1
ATOM 1245 O O . LEU A 1 155 ? 11.878 8.683 -28.683 1.00 95.75 155 LEU A O 1
ATOM 1249 N N . GLU A 1 156 ? 11.214 7.148 -30.179 1.00 95.19 156 GLU A N 1
ATOM 1250 C CA . GLU A 1 156 ? 9.824 7.078 -29.707 1.00 95.19 156 GLU A CA 1
ATOM 1251 C C . GLU A 1 156 ? 9.747 6.608 -28.246 1.00 95.19 156 GLU A C 1
ATOM 1253 O O . GLU A 1 156 ? 9.037 7.199 -27.432 1.00 95.19 156 GLU A O 1
ATOM 1258 N N . SER A 1 157 ? 10.516 5.572 -27.894 1.00 95.69 157 SER A N 1
ATOM 1259 C CA . SER A 1 157 ? 10.559 5.021 -26.532 1.00 95.69 157 SER A CA 1
ATOM 1260 C C . SER A 1 157 ? 11.186 5.996 -25.533 1.00 95.69 157 SER A C 1
ATOM 1262 O O . SER A 1 157 ? 10.708 6.111 -24.408 1.00 95.69 157 SER A O 1
ATOM 1264 N N . GLN A 1 158 ? 12.236 6.715 -25.938 1.00 95.31 158 GLN A N 1
ATOM 1265 C CA . GLN A 1 158 ? 12.871 7.750 -25.127 1.00 95.31 158 GLN A CA 1
ATOM 1266 C C . GLN A 1 158 ? 11.899 8.905 -24.875 1.00 95.31 158 GLN A C 1
ATOM 1268 O O . GLN A 1 158 ? 11.702 9.299 -23.729 1.00 95.31 158 GLN A O 1
ATOM 1273 N N . GLN A 1 159 ? 11.222 9.386 -25.921 1.00 95.38 159 GLN A N 1
ATOM 1274 C CA . GLN A 1 159 ? 10.220 10.438 -25.783 1.00 95.38 159 GLN A CA 1
ATOM 1275 C C . GLN A 1 159 ? 9.067 10.006 -24.867 1.00 95.38 159 GLN A C 1
ATOM 1277 O O . GLN A 1 159 ? 8.575 10.808 -24.079 1.00 95.38 159 GLN A O 1
ATOM 1282 N N . ALA A 1 160 ? 8.627 8.748 -24.954 1.00 94.25 160 ALA A N 1
ATOM 1283 C CA . ALA A 1 160 ? 7.586 8.213 -24.081 1.00 94.25 160 ALA A CA 1
ATOM 1284 C C . ALA A 1 160 ? 8.034 8.086 -22.614 1.00 94.25 160 ALA A C 1
ATOM 1286 O O . ALA A 1 160 ? 7.199 8.193 -21.727 1.00 94.25 160 ALA A O 1
ATOM 1287 N N . PHE A 1 161 ? 9.325 7.859 -22.356 1.00 93.38 161 PHE A N 1
ATOM 1288 C CA . PHE A 1 161 ? 9.886 7.786 -21.004 1.00 93.38 161 PHE A CA 1
ATOM 1289 C C . PHE A 1 161 ? 10.083 9.163 -20.350 1.00 93.38 161 PHE A C 1
ATOM 1291 O O . PHE A 1 161 ? 10.059 9.270 -19.125 1.00 93.38 161 PHE A O 1
ATOM 1298 N N . GLU A 1 162 ? 10.324 10.199 -21.155 1.00 91.31 162 GLU A N 1
ATOM 1299 C CA . GLU A 1 162 ? 10.521 11.578 -20.687 1.00 91.31 162 GLU A CA 1
ATOM 1300 C C . GLU A 1 162 ? 9.209 12.322 -20.388 1.00 91.31 162 GLU A C 1
ATOM 1302 O O . GLU A 1 162 ? 9.233 13.297 -19.636 1.00 91.31 162 GLU A O 1
ATOM 1307 N N . ARG A 1 163 ? 8.091 11.880 -20.978 1.00 83.00 163 ARG A N 1
ATOM 1308 C CA . ARG A 1 163 ? 6.737 12.383 -20.687 1.00 83.00 163 ARG A CA 1
ATOM 1309 C C . ARG A 1 163 ? 6.239 11.901 -19.329 1.00 83.00 163 ARG A C 1
ATOM 1311 O O . ARG A 1 163 ? 5.581 12.723 -18.657 1.00 83.00 163 ARG A O 1
#

Foldseek 3Di:
DVVVVVVVVVVVVVVVVVVVVLVVQFDDQPVVLLVVLVVLLVVLVVLVLCVQPVPLSVLLVVLSVVLVVLSVVQVPDDRSPRDSPSSNVSSVSSNVSSVVSSVRSVVRVVVVLVVLVVVLVVLVVVLVVCCVPPVPDPDDPVVVVVSVVSVVVSVVSVVVSVD

Radius of gyration: 33.21 Å; chains: 1; bounding box: 78×22×103 Å

Secondary structure (DSSP, 8-state):
-HHHHHHHHHHHHHHHHHHHHHHHTSPPP-HHHHHHHHHHHHHHHHTTHHHH-HHHHHHHHHHHHHHHHHHHHHHHS-GGG---HHHHHHHHHHHHHHHHHHHHHHHHHHHHHHHHHHHHHHHHHHHHHHHHHHTTS---HHHHHHHHHHHHHHHHHHHHHH-

Sequence (163 aa):
MKKIILILTVLLLIAFSTFATLYYFAPKPPMGTLEKCHRDISAAHDAEAQKYAADLLAEAEVFYEEAKKAFQEQNQKIYFLRDYSTVLNLVSQATAKAEDAIKKTADAKANLKTDIKKKLDSVNHKIEHFQTYYAHLPLNAKARKDFTNAKLKYLESQQAFER